Protein AF-A0A351SUU9-F1 (afdb_monomer_lite)

Radius of gyration: 13.02 Å; chains: 1; bounding box: 32×15×28 Å

pLDDT: mean 97.7, std 2.11, range [84.94, 98.62]

Foldseek 3Di:
DADDFDWDWDQDWDDDPVDIDGRHTDIPRVVVQVVCVVPHHD

Sequence (42 aa):
MSILVVGTVAFDSIETPFGSAERVLGGSASYFAVAASFFSPV

Structure (mmCIF, N/CA/C/O backbone):
data_AF-A0A351SUU9-F1
#
_entry.id   AF-A0A351SUU9-F1
#
loop_
_atom_site.group_PDB
_atom_site.id
_atom_site.type_symbol
_atom_site.label_atom_id
_atom_site.label_alt_id
_atom_site.label_comp_id
_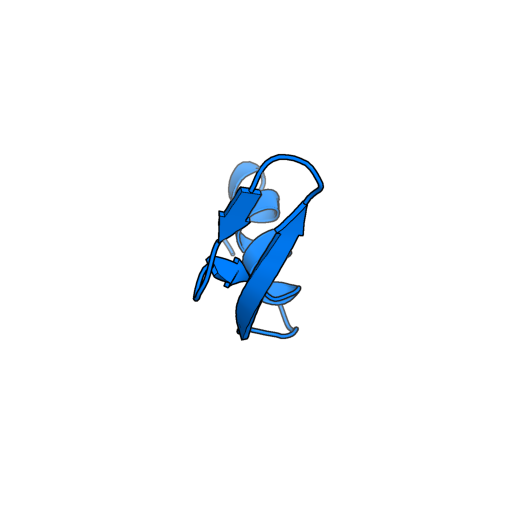atom_site.label_asym_id
_atom_site.label_entity_id
_atom_site.label_seq_id
_atom_site.pdbx_PDB_ins_code
_atom_site.Cartn_x
_atom_site.Cartn_y
_atom_site.Cartn_z
_atom_site.occupancy
_atom_site.B_iso_or_equiv
_atom_site.auth_seq_id
_atom_site.auth_comp_id
_atom_site.auth_asym_id
_atom_site.auth_atom_id
_atom_site.pdbx_PDB_model_num
ATOM 1 N N . MET A 1 1 ? -13.988 0.368 18.863 1.00 84.94 1 MET A N 1
ATOM 2 C CA . MET A 1 1 ? -14.621 0.354 17.527 1.00 84.94 1 MET A CA 1
ATOM 3 C C . MET A 1 1 ? -13.561 -0.127 16.551 1.00 84.94 1 MET A C 1
ATOM 5 O O . MET A 1 1 ? -12.428 0.287 16.742 1.00 84.94 1 MET A O 1
ATOM 9 N N . SER A 1 2 ? -13.864 -1.007 15.598 1.00 95.81 2 SER A N 1
ATOM 10 C CA . SER A 1 2 ? -12.926 -1.354 14.515 1.00 95.81 2 SER A CA 1
ATOM 11 C C . SER A 1 2 ? -13.286 -0.593 13.237 1.00 95.81 2 SER A C 1
ATOM 13 O O . SER A 1 2 ? -14.445 -0.211 13.057 1.00 95.81 2 SER A O 1
ATOM 15 N N . ILE A 1 3 ? -12.302 -0.342 12.374 1.00 97.81 3 ILE A N 1
ATOM 16 C CA . ILE A 1 3 ? -12.485 0.369 11.102 1.00 97.81 3 ILE A CA 1
ATOM 17 C C . ILE A 1 3 ? -12.461 -0.639 9.951 1.00 97.81 3 ILE A C 1
ATOM 19 O O . ILE A 1 3 ? -11.446 -1.278 9.716 1.00 97.81 3 ILE A O 1
ATOM 23 N N . LEU A 1 4 ? -13.551 -0.733 9.185 1.00 97.88 4 LEU A N 1
ATOM 24 C CA . LEU A 1 4 ? -13.566 -1.497 7.935 1.00 97.88 4 LEU A CA 1
ATOM 25 C C . LEU A 1 4 ? -12.940 -0.672 6.803 1.00 97.88 4 LEU A C 1
ATOM 27 O O . LEU A 1 4 ? -13.426 0.414 6.486 1.00 97.88 4 LEU A O 1
ATOM 31 N N . VAL A 1 5 ? -11.905 -1.215 6.162 1.00 98.06 5 VAL A N 1
ATOM 32 C CA . VAL A 1 5 ? -11.206 -0.582 5.035 1.00 98.06 5 VAL A CA 1
ATOM 33 C C . VAL A 1 5 ? -11.533 -1.314 3.737 1.00 98.06 5 VAL A C 1
ATOM 35 O O . VAL A 1 5 ? -11.438 -2.537 3.668 1.00 98.06 5 VAL A O 1
ATOM 38 N N . VAL A 1 6 ? -11.885 -0.565 2.689 1.00 98.12 6 VAL A N 1
ATOM 39 C CA . VAL A 1 6 ? -12.112 -1.095 1.337 1.00 98.12 6 VAL A CA 1
ATOM 40 C C . VAL A 1 6 ? -11.300 -0.274 0.342 1.00 98.12 6 VAL A C 1
ATOM 42 O O . VAL A 1 6 ? -11.300 0.954 0.389 1.00 98.12 6 VAL A O 1
ATOM 45 N N . GLY A 1 7 ? -10.602 -0.953 -0.562 1.00 98.19 7 GLY A N 1
ATOM 46 C CA . GLY A 1 7 ? -9.727 -0.335 -1.551 1.00 98.19 7 GLY A CA 1
ATOM 47 C C . GLY A 1 7 ? -8.857 -1.379 -2.239 1.00 98.19 7 GLY A C 1
ATOM 48 O O . GLY A 1 7 ? -9.075 -2.581 -2.084 1.00 98.19 7 GLY A O 1
ATOM 49 N N . THR A 1 8 ? -7.869 -0.927 -3.005 1.00 98.44 8 THR A N 1
ATOM 50 C CA . THR A 1 8 ? -6.983 -1.832 -3.740 1.00 98.44 8 THR A CA 1
ATOM 51 C C . THR A 1 8 ? -5.891 -2.396 -2.839 1.00 98.44 8 THR A C 1
ATOM 53 O O . THR A 1 8 ? -5.395 -1.718 -1.938 1.00 98.44 8 THR A O 1
ATOM 56 N N . VAL A 1 9 ? -5.492 -3.632 -3.129 1.00 98.12 9 VAL A N 1
ATOM 57 C CA . VAL A 1 9 ? -4.260 -4.253 -2.637 1.00 98.12 9 VAL A CA 1
ATOM 58 C C . VAL A 1 9 ? -3.493 -4.696 -3.871 1.00 98.12 9 VAL A C 1
ATOM 60 O O . VAL A 1 9 ? -4.043 -5.415 -4.707 1.00 98.12 9 VAL A O 1
ATOM 63 N N . ALA A 1 10 ? -2.262 -4.218 -4.018 1.00 97.38 10 ALA A N 1
ATOM 64 C CA . ALA A 1 10 ? -1.487 -4.407 -5.235 1.00 97.38 10 ALA A CA 1
ATOM 65 C C . ALA A 1 10 ? 0.004 -4.563 -4.937 1.00 97.38 10 ALA A C 1
ATOM 67 O O . ALA A 1 10 ? 0.478 -4.254 -3.841 1.00 97.38 10 ALA A O 1
ATOM 68 N N . PHE A 1 11 ? 0.724 -5.047 -5.944 1.00 98.50 11 PHE A N 1
ATOM 69 C CA . PHE A 1 11 ? 2.167 -4.921 -6.020 1.00 98.50 11 PHE A CA 1
ATOM 70 C C . PHE A 1 11 ? 2.500 -3.873 -7.071 1.00 98.50 11 PHE A C 1
ATOM 72 O O . PHE A 1 11 ? 2.136 -4.040 -8.235 1.00 98.50 11 PHE A O 1
ATOM 79 N N . ASP A 1 12 ? 3.197 -2.830 -6.646 1.00 98.12 12 ASP A N 1
ATOM 80 C CA . ASP A 1 12 ? 3.535 -1.683 -7.468 1.00 98.12 12 ASP A CA 1
ATOM 81 C C . ASP A 1 12 ? 4.993 -1.786 -7.936 1.00 98.12 12 ASP A C 1
ATOM 83 O O . ASP A 1 12 ? 5.880 -2.267 -7.218 1.00 98.12 12 ASP A O 1
ATOM 87 N N . SER A 1 13 ? 5.231 -1.308 -9.151 1.00 98.44 13 SER A N 1
ATOM 88 C CA . SER A 1 13 ? 6.561 -1.059 -9.702 1.00 98.44 13 SER A CA 1
ATOM 89 C C . SER A 1 13 ? 6.773 0.449 -9.696 1.00 98.44 13 SER A C 1
ATOM 91 O O . SER A 1 13 ? 5.977 1.191 -10.274 1.00 98.44 13 SER A O 1
ATOM 93 N N . ILE A 1 14 ? 7.803 0.911 -8.991 1.00 98.12 14 ILE A N 1
ATOM 94 C CA . ILE A 1 14 ? 8.039 2.332 -8.733 1.00 98.12 14 ILE A CA 1
ATOM 95 C C . ILE A 1 14 ? 9.373 2.728 -9.350 1.00 98.12 14 ILE A C 1
ATOM 97 O O . ILE A 1 14 ? 10.400 2.112 -9.070 1.00 98.12 14 ILE A O 1
ATOM 101 N N . GLU A 1 15 ? 9.365 3.798 -10.140 1.00 98.44 15 GLU A N 1
ATOM 102 C CA . GLU A 1 15 ? 10.559 4.380 -10.745 1.00 98.44 15 GLU A CA 1
ATOM 103 C C . GLU A 1 15 ? 10.737 5.830 -10.292 1.00 98.44 15 GLU A C 1
ATOM 105 O O . GLU A 1 15 ? 9.792 6.620 -10.239 1.00 98.44 15 GLU A O 1
ATOM 110 N N . THR A 1 16 ? 11.971 6.175 -9.939 1.00 98.31 16 THR A N 1
ATOM 111 C CA . THR A 1 16 ? 12.385 7.524 -9.549 1.00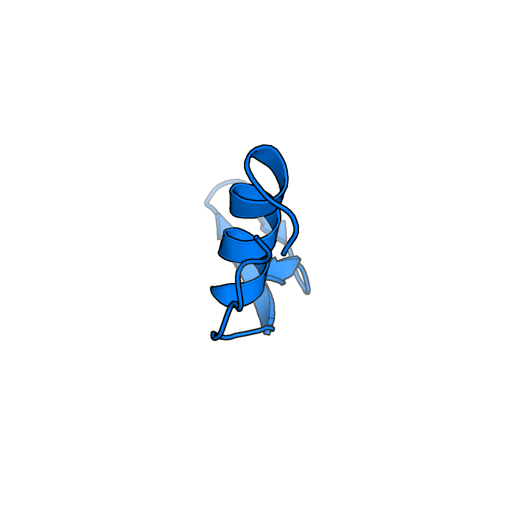 98.31 16 THR A CA 1
ATOM 112 C C . THR A 1 16 ? 13.670 7.889 -10.294 1.00 9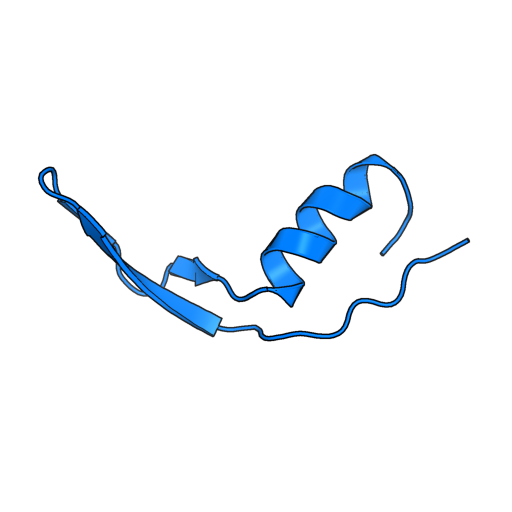8.31 16 THR A C 1
ATOM 114 O O . THR A 1 16 ? 14.382 6.990 -10.748 1.00 98.31 16 THR A O 1
ATOM 117 N N . PRO A 1 17 ? 14.062 9.176 -10.359 1.00 98.62 17 PRO A N 1
ATOM 118 C CA . PRO A 1 17 ? 15.330 9.571 -10.981 1.00 98.62 17 PRO A CA 1
ATOM 119 C C . PRO A 1 17 ? 16.587 8.925 -10.372 1.00 98.62 17 PRO A C 1
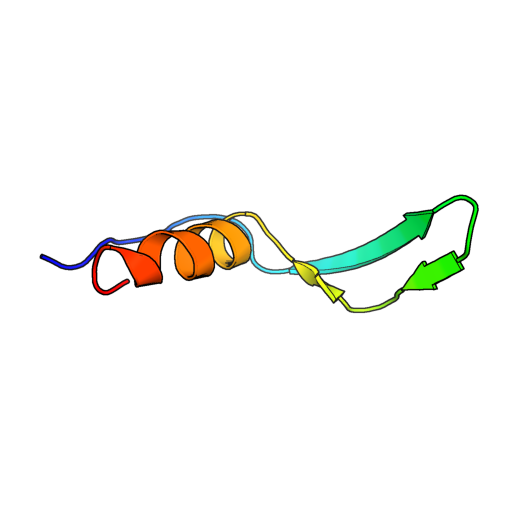ATOM 121 O O . PRO A 1 17 ? 17.653 8.987 -10.976 1.00 98.62 17 PRO A O 1
ATOM 124 N N . PHE A 1 18 ? 16.485 8.339 -9.175 1.00 98.31 18 PHE A N 1
ATOM 125 C CA . PHE A 1 18 ? 17.620 7.797 -8.422 1.00 98.31 18 PHE A CA 1
ATOM 126 C C . PHE A 1 18 ? 17.589 6.269 -8.286 1.00 98.31 18 PHE A C 1
ATOM 128 O O . PHE A 1 18 ? 18.485 5.698 -7.668 1.00 98.31 18 PHE A O 1
ATOM 135 N N . GLY A 1 19 ? 16.576 5.603 -8.845 1.00 98.12 19 GLY A N 1
ATOM 136 C CA . GLY A 1 19 ? 16.443 4.151 -8.787 1.00 98.12 19 GLY A CA 1
ATOM 137 C C . GLY A 1 19 ? 15.005 3.668 -8.932 1.00 98.12 19 GLY A C 1
ATOM 138 O O . GLY A 1 19 ? 14.062 4.464 -8.977 1.00 98.12 19 GLY A O 1
ATOM 139 N N . SER A 1 20 ? 14.851 2.348 -8.971 1.00 98.31 20 SER A N 1
ATOM 140 C CA . SER A 1 20 ? 13.567 1.664 -9.108 1.00 98.31 20 SER A CA 1
ATOM 141 C C . SER A 1 20 ? 13.396 0.550 -8.074 1.00 98.31 20 SER A C 1
ATOM 143 O O . SER A 1 20 ? 14.370 0.017 -7.534 1.00 98.31 20 SER A O 1
ATOM 145 N N . ALA A 1 21 ? 12.140 0.214 -7.786 1.00 98.38 21 ALA A N 1
ATOM 146 C CA . ALA A 1 21 ? 11.761 -0.888 -6.917 1.00 98.38 21 ALA A CA 1
ATOM 147 C C . ALA A 1 21 ? 10.569 -1.640 -7.515 1.00 98.38 21 ALA A C 1
ATOM 149 O O . ALA A 1 21 ? 9.543 -1.050 -7.845 1.00 98.38 21 ALA A O 1
ATOM 150 N N . GLU A 1 22 ? 10.712 -2.955 -7.624 1.00 98.12 22 GLU A N 1
ATOM 151 C CA . GLU A 1 22 ? 9.694 -3.854 -8.159 1.00 98.12 22 GLU A CA 1
ATOM 152 C C . GLU A 1 22 ? 8.963 -4.581 -7.031 1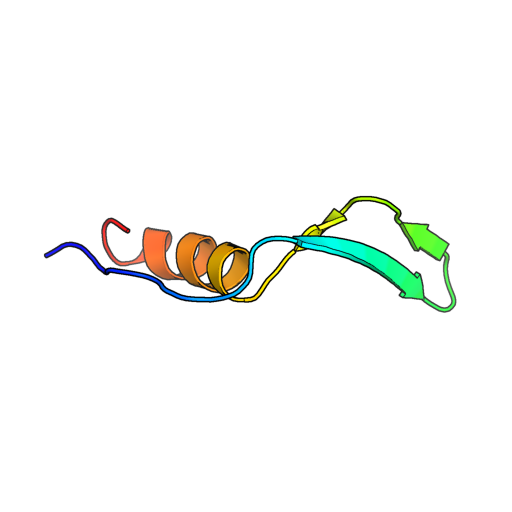.00 98.12 22 GLU A C 1
ATOM 154 O O . GLU A 1 22 ? 9.544 -4.867 -5.980 1.00 98.12 22 GLU A O 1
ATOM 159 N N . ARG A 1 23 ? 7.704 -4.958 -7.285 1.00 97.25 23 ARG A N 1
ATOM 160 C CA . ARG A 1 23 ? 6.876 -5.760 -6.367 1.00 97.25 23 ARG A CA 1
ATOM 161 C C . ARG A 1 23 ? 6.738 -5.146 -4.968 1.00 97.25 23 ARG A C 1
ATOM 163 O O . ARG A 1 23 ? 6.686 -5.870 -3.970 1.00 97.25 23 ARG A O 1
ATOM 170 N N . VAL A 1 24 ? 6.670 -3.822 -4.887 1.00 98.06 24 VAL A N 1
ATOM 171 C CA . VAL A 1 24 ? 6.448 -3.099 -3.631 1.00 98.06 24 VAL A CA 1
ATOM 172 C C . VAL A 1 24 ? 4.998 -3.304 -3.206 1.00 98.06 24 VAL A C 1
ATOM 174 O O . VAL A 1 24 ? 4.097 -3.147 -4.022 1.00 98.06 24 VAL A O 1
ATOM 177 N N . LEU A 1 25 ? 4.742 -3.669 -1.947 1.00 97.94 25 LEU A N 1
ATOM 178 C CA . LEU A 1 25 ? 3.364 -3.715 -1.452 1.00 97.94 25 LEU A CA 1
ATOM 179 C C . LEU A 1 25 ? 2.765 -2.306 -1.508 1.00 97.94 25 LEU A C 1
ATOM 181 O O . LEU A 1 25 ? 3.258 -1.398 -0.841 1.00 97.94 25 LEU A O 1
ATOM 185 N N . GLY A 1 26 ? 1.684 -2.165 -2.264 1.00 97.62 26 GLY A N 1
ATOM 186 C CA . GLY A 1 26 ? 0.956 -0.919 -2.423 1.00 97.62 26 GLY A CA 1
ATOM 187 C C . GLY A 1 26 ? -0.552 -1.117 -2.351 1.00 97.62 26 GLY A C 1
ATOM 188 O O . GLY A 1 26 ? -1.064 -2.030 -1.689 1.00 97.62 26 GLY A O 1
ATOM 189 N N . GLY A 1 27 ? -1.276 -0.247 -3.047 1.00 98.06 27 GLY A N 1
ATOM 190 C CA . GLY A 1 27 ? -2.736 -0.193 -3.018 1.00 98.06 27 GLY A CA 1
ATOM 191 C C . GLY A 1 27 ? -3.307 0.676 -1.890 1.00 98.06 27 GLY A C 1
ATOM 192 O O . GLY A 1 27 ? -2.746 0.795 -0.796 1.00 98.06 27 GLY A O 1
ATOM 193 N N . SER A 1 28 ? -4.446 1.313 -2.172 1.00 98.44 28 SER A N 1
ATOM 194 C CA . SER A 1 28 ? -5.053 2.304 -1.277 1.00 98.44 28 SER A CA 1
ATOM 195 C C . SER A 1 28 ? -5.518 1.707 0.050 1.00 98.44 28 SER A C 1
ATOM 197 O O . SER A 1 28 ? -5.390 2.365 1.083 1.00 98.44 28 SER A O 1
ATOM 199 N N . ALA A 1 29 ? -6.002 0.458 0.049 1.00 98.50 29 ALA A N 1
ATOM 200 C CA . ALA A 1 29 ? -6.417 -0.215 1.277 1.00 98.50 29 ALA A CA 1
ATOM 201 C C . ALA A 1 29 ? -5.220 -0.508 2.185 1.00 98.50 29 ALA A C 1
ATOM 203 O O . ALA A 1 29 ? -5.311 -0.277 3.387 1.00 98.50 29 ALA A O 1
ATOM 204 N N . SER A 1 30 ? -4.094 -0.952 1.618 1.00 98.38 30 SER A N 1
ATOM 205 C CA . SER A 1 30 ? -2.868 -1.249 2.367 1.00 98.38 30 SER A CA 1
ATOM 206 C C . SER A 1 30 ? -2.349 -0.013 3.101 1.00 98.38 30 SER A C 1
ATOM 208 O O . SER A 1 30 ? -2.167 -0.044 4.318 1.00 98.38 30 SER A O 1
ATOM 210 N N . TYR A 1 31 ? -2.164 1.101 2.382 1.00 98.38 31 TYR A N 1
ATOM 211 C CA . TYR A 1 31 ? -1.658 2.337 2.982 1.00 98.38 31 TYR A CA 1
ATOM 212 C C . TYR A 1 31 ? -2.631 2.929 4.007 1.00 98.38 31 TYR A C 1
ATOM 214 O O . TYR A 1 31 ? -2.198 3.351 5.081 1.00 98.38 31 TYR A O 1
ATOM 222 N N . PHE A 1 32 ? -3.938 2.927 3.719 1.00 98.56 32 PHE A N 1
ATOM 223 C CA . PHE A 1 32 ? -4.936 3.419 4.669 1.00 98.56 32 PHE A CA 1
ATOM 224 C C . PHE A 1 32 ? -4.975 2.565 5.941 1.00 98.56 32 PHE A C 1
ATOM 226 O O . PHE A 1 32 ? -4.945 3.119 7.036 1.00 98.56 32 PHE A O 1
ATOM 233 N N . ALA A 1 33 ? -5.022 1.233 5.815 1.00 98.38 33 ALA A N 1
ATOM 234 C CA . ALA A 1 33 ? -5.105 0.329 6.961 1.00 98.38 33 ALA A CA 1
ATOM 235 C C . ALA A 1 33 ? -3.892 0.482 7.888 1.00 98.38 33 ALA A C 1
ATOM 237 O O . ALA A 1 33 ? -4.065 0.602 9.100 1.00 98.38 33 ALA A O 1
ATOM 238 N N . VAL A 1 34 ? -2.681 0.566 7.321 1.00 98.25 34 VAL A N 1
ATOM 239 C CA . VAL A 1 34 ? -1.452 0.786 8.100 1.00 98.25 34 VAL A CA 1
ATOM 240 C C . VAL A 1 34 ? -1.470 2.139 8.807 1.00 98.25 34 VAL A C 1
ATOM 242 O O . VAL A 1 34 ? -1.075 2.215 9.961 1.00 98.25 34 VAL A O 1
ATOM 245 N N . ALA A 1 35 ? -1.935 3.212 8.164 1.00 98.44 35 ALA A N 1
ATOM 246 C CA . ALA A 1 35 ? -2.020 4.515 8.823 1.00 98.44 35 ALA A CA 1
ATOM 247 C C . ALA A 1 35 ? -3.093 4.535 9.930 1.00 98.44 35 ALA A C 1
ATOM 249 O O . ALA A 1 35 ? -2.855 5.037 11.029 1.00 98.44 35 ALA A O 1
ATOM 250 N N . ALA A 1 36 ? -4.272 3.967 9.662 1.00 98.38 36 ALA A N 1
ATOM 251 C CA . ALA A 1 36 ? -5.396 3.944 10.594 1.00 98.38 36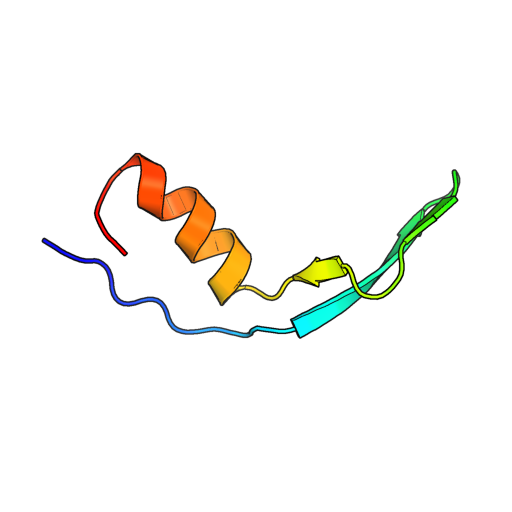 ALA A CA 1
ATOM 252 C C . ALA A 1 36 ? -5.130 3.070 11.832 1.00 98.38 36 ALA A C 1
ATOM 254 O O . ALA A 1 36 ? -5.607 3.410 12.920 1.00 98.38 36 ALA A O 1
ATOM 255 N N . SER A 1 37 ? -4.311 2.015 11.710 1.00 98.19 37 SER A N 1
ATOM 256 C CA . SER A 1 37 ? -3.977 1.116 12.825 1.00 98.19 37 SER A CA 1
ATOM 257 C C . SER A 1 37 ? -3.277 1.810 14.000 1.00 98.19 37 SER A C 1
ATOM 259 O O . SER A 1 37 ? -3.258 1.274 15.105 1.00 98.19 37 SER A O 1
ATOM 261 N N . PHE A 1 38 ? -2.712 3.005 13.791 1.00 98.31 38 PHE A N 1
ATOM 262 C CA . PHE A 1 38 ? -2.102 3.817 14.852 1.00 98.31 38 PHE A CA 1
ATOM 263 C C . PHE A 1 38 ? -3.139 4.458 15.787 1.00 98.31 38 PHE A C 1
ATOM 265 O O . PHE A 1 38 ? -2.787 4.881 16.886 1.00 98.31 38 PHE A O 1
ATOM 272 N N . PHE A 1 39 ? -4.405 4.537 15.369 1.00 97.75 39 PHE A N 1
ATOM 273 C CA . PHE A 1 39 ? -5.463 5.260 16.085 1.00 97.75 39 PHE A CA 1
ATOM 274 C C . PHE A 1 39 ? -6.622 4.359 16.511 1.00 97.75 39 PHE A C 1
ATOM 276 O O . PHE A 1 39 ? -7.320 4.659 17.478 1.00 97.75 39 PHE A O 1
ATOM 283 N N . SER A 1 40 ? -6.848 3.263 15.789 1.00 98.06 40 SER A N 1
ATOM 284 C CA . SER A 1 40 ? -7.920 2.313 16.060 1.00 98.06 40 SER A CA 1
ATOM 285 C C . SER A 1 40 ? -7.574 0.955 15.452 1.00 98.06 40 SER A C 1
ATOM 287 O O . SER A 1 40 ? -6.919 0.917 14.415 1.00 98.06 40 SER A O 1
ATOM 289 N N . PRO A 1 41 ? -8.058 -0.161 16.020 1.00 97.00 41 PRO A N 1
ATOM 290 C CA . PRO A 1 41 ? -8.040 -1.442 15.325 1.00 97.00 41 PRO A CA 1
ATOM 291 C C . PRO A 1 41 ? -8.687 -1.332 13.934 1.00 97.00 41 PRO A C 1
ATOM 293 O O . PRO A 1 41 ? -9.747 -0.705 13.794 1.00 97.00 41 PRO A O 1
ATOM 296 N N . VAL A 1 42 ? -8.042 -1.947 12.944 1.00 95.00 42 VAL A N 1
ATOM 297 C CA . VAL A 1 42 ? -8.480 -2.103 11.545 1.00 95.00 42 VAL A CA 1
ATOM 298 C C . VAL A 1 42 ? -8.723 -3.575 11.245 1.00 95.00 42 VAL A C 1
ATOM 300 O O . VAL A 1 42 ? -7.989 -4.408 11.825 1.00 95.00 42 VAL A O 1
#

Secondary structure (DSSP, 8-state):
------S--EEEEEEETTEEEEEEEE-HHHHHHHHHTTTS--